Protein AF-A0A3G8ZQ19-F1 (afdb_monomer_lite)

Radius of gyration: 17.86 Å; chains: 1; bounding box: 38×19×55 Å

Organism: NCBI:txid1902245

Secondary structure (DSSP, 8-state):
--HHHHHHHHHHHHHHHHH----HHHHHHHHHHHHHHHHHHHHHHHHHHHHHHHHHHHHHHTT-

InterPro domains:
  IPR003761 Exonuclease VII, small subunit [MF_00337] (2-62)
  IPR003761 Exonuclease VII, small subunit [PF02609] (3-53)
  IPR003761 Exonuclease VII, small subunit [PIRSF006488] 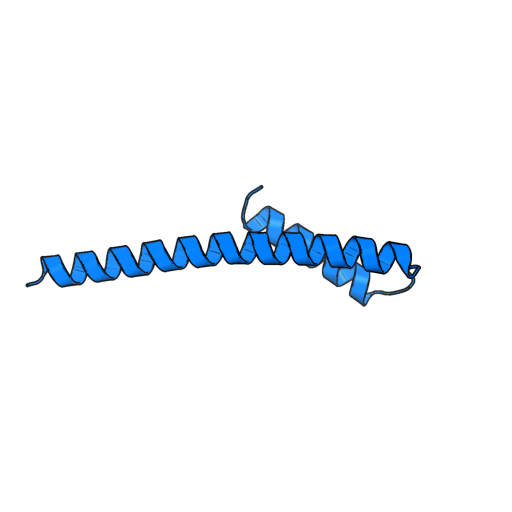(1-62)
  IPR003761 Exonuclease VII, small subunit [PTHR34137] (1-62)
  IPR003761 Exonuclease VII, small subunit [TIGR01280] (2-57)
  IPR037004 Exonuclease VII, small subunit superfamily [G3DSA:1.10.287.1040] (1-64)
  IPR037004 Exonuclease VII, small subunit superfamily [SSF116842] (1-59)

pLDDT: mean 96.95, std 5.21, range [65.0, 98.81]

Structure (mmCIF, N/CA/C/O backbone):
data_AF-A0A3G8ZQ19-F1
#
_entry.id   AF-A0A3G8ZQ19-F1
#
loop_
_atom_site.group_PDB
_atom_site.id
_atom_site.type_symbol
_atom_site.label_atom_id
_atom_site.label_alt_id
_atom_site.label_comp_id
_atom_site.label_asym_id
_atom_site.label_entity_id
_atom_site.label_seq_id
_atom_site.pdbx_PDB_ins_code
_atom_site.Cartn_x
_atom_site.Cartn_y
_atom_site.Cartn_z
_atom_site.occupancy
_atom_site.B_iso_or_equiv
_atom_site.auth_seq_id
_atom_site.auth_comp_id
_atom_site.auth_asym_id
_atom_site.auth_atom_id
_atom_site.pdbx_PDB_model_num
ATOM 1 N N . MET A 1 1 ? -0.828 13.121 1.261 1.00 82.75 1 MET A N 1
ATOM 2 C CA . MET A 1 1 ? -1.531 12.163 0.379 1.00 82.75 1 MET A CA 1
ATOM 3 C C . MET A 1 1 ? -2.623 11.483 1.195 1.00 82.75 1 MET A C 1
ATOM 5 O O . MET A 1 1 ? -2.378 11.251 2.373 1.00 82.75 1 MET A O 1
ATOM 9 N N . SER A 1 2 ? -3.812 11.245 0.630 1.00 97.12 2 SER A N 1
ATOM 10 C CA . SER A 1 2 ? -4.876 10.464 1.290 1.00 97.12 2 SER A CA 1
ATOM 11 C C . SER A 1 2 ? -4.650 8.958 1.115 1.00 97.12 2 SER A C 1
ATOM 13 O O . SER A 1 2 ? -3.827 8.557 0.292 1.00 97.12 2 SER A O 1
ATOM 15 N N . TYR A 1 3 ? -5.385 8.127 1.861 1.00 97.62 3 TYR A N 1
ATOM 16 C CA . TYR A 1 3 ? -5.351 6.673 1.678 1.00 97.62 3 TYR A CA 1
ATOM 17 C C . TYR A 1 3 ? -5.742 6.281 0.247 1.00 97.62 3 TYR A C 1
ATOM 19 O O . TYR A 1 3 ? -5.032 5.509 -0.388 1.00 97.62 3 TYR A O 1
ATOM 27 N N . GLU A 1 4 ? -6.821 6.857 -0.285 1.00 98.31 4 GLU A N 1
ATOM 28 C CA . GLU A 1 4 ? -7.321 6.562 -1.630 1.00 98.31 4 GLU A CA 1
ATOM 29 C C . GLU A 1 4 ? -6.289 6.941 -2.689 1.00 98.31 4 GLU A C 1
ATOM 31 O O . GLU A 1 4 ? -5.998 6.140 -3.566 1.00 98.31 4 GLU A O 1
ATOM 36 N N . ALA A 1 5 ? -5.654 8.108 -2.552 1.00 98.38 5 ALA A N 1
ATOM 37 C CA . ALA A 1 5 ? -4.603 8.526 -3.470 1.00 98.38 5 ALA A CA 1
ATOM 38 C C . ALA A 1 5 ? -3.383 7.587 -3.421 1.00 98.38 5 ALA A C 1
ATOM 40 O O . ALA A 1 5 ? -2.844 7.239 -4.467 1.00 98.38 5 ALA A O 1
ATOM 41 N N . ALA A 1 6 ? -2.964 7.146 -2.227 1.00 98.38 6 ALA A N 1
ATOM 42 C CA . ALA A 1 6 ? -1.861 6.193 -2.086 1.00 98.38 6 ALA A CA 1
ATOM 43 C C . ALA A 1 6 ? -2.207 4.819 -2.680 1.00 98.38 6 ALA A C 1
ATOM 45 O O . ALA A 1 6 ? -1.377 4.205 -3.349 1.00 98.38 6 ALA A O 1
ATOM 46 N N . ARG A 1 7 ? -3.438 4.348 -2.457 1.00 98.62 7 ARG A N 1
ATOM 47 C CA . ARG A 1 7 ? -3.950 3.082 -2.986 1.00 98.62 7 ARG A CA 1
ATOM 48 C C . ARG A 1 7 ? -4.052 3.109 -4.509 1.00 98.62 7 ARG A C 1
ATOM 50 O O . ARG A 1 7 ? -3.647 2.149 -5.155 1.00 98.62 7 ARG A O 1
ATOM 57 N N . ASP A 1 8 ? -4.594 4.183 -5.070 1.00 98.69 8 ASP A N 1
ATOM 58 C CA . ASP A 1 8 ? -4.799 4.308 -6.513 1.00 98.69 8 ASP A CA 1
ATOM 59 C C . ASP A 1 8 ? -3.451 4.415 -7.244 1.00 98.69 8 ASP A C 1
ATOM 61 O O . ASP A 1 8 ? -3.248 3.770 -8.273 1.00 98.69 8 ASP A O 1
ATOM 65 N N . GLU A 1 9 ? -2.481 5.137 -6.670 1.00 98.69 9 GLU A N 1
ATOM 66 C CA . GLU A 1 9 ? -1.116 5.155 -7.199 1.00 98.69 9 GLU A CA 1
ATOM 67 C C . GLU A 1 9 ? -0.448 3.775 -7.102 1.00 98.69 9 GLU A C 1
ATOM 69 O O . GLU A 1 9 ? 0.161 3.319 -8.070 1.00 98.69 9 GLU A O 1
ATOM 74 N N . LEU A 1 10 ? -0.601 3.071 -5.973 1.00 98.75 10 LEU A N 1
ATOM 75 C CA . LEU A 1 10 ? -0.063 1.719 -5.803 1.00 98.75 10 LEU A CA 1
ATOM 76 C C . LEU A 1 10 ? -0.632 0.756 -6.850 1.00 98.75 10 LEU A C 1
ATOM 78 O O . LEU A 1 10 ? 0.122 -0.005 -7.452 1.00 98.75 10 LEU A O 1
ATOM 82 N N . ALA A 1 11 ? -1.940 0.817 -7.103 1.00 98.69 11 ALA A N 1
ATOM 83 C CA . ALA A 1 11 ? -2.588 0.003 -8.125 1.00 98.69 11 ALA A CA 1
ATOM 84 C C . ALA A 1 11 ? -2.017 0.286 -9.525 1.00 98.69 11 ALA A C 1
ATOM 86 O O . ALA A 1 11 ? -1.757 -0.648 -10.280 1.00 98.69 11 ALA A O 1
ATOM 87 N N . SER A 1 12 ? -1.754 1.556 -9.851 1.00 98.62 12 SER A N 1
ATOM 88 C CA . SER A 1 12 ? -1.115 1.932 -11.117 1.00 98.62 12 SER A CA 1
ATOM 89 C C . SER A 1 12 ? 0.316 1.400 -11.234 1.00 98.62 12 SER A C 1
ATOM 91 O O . SER A 1 12 ? 0.712 0.933 -12.304 1.00 98.62 12 SER A O 1
ATOM 93 N N . VAL A 1 13 ? 1.101 1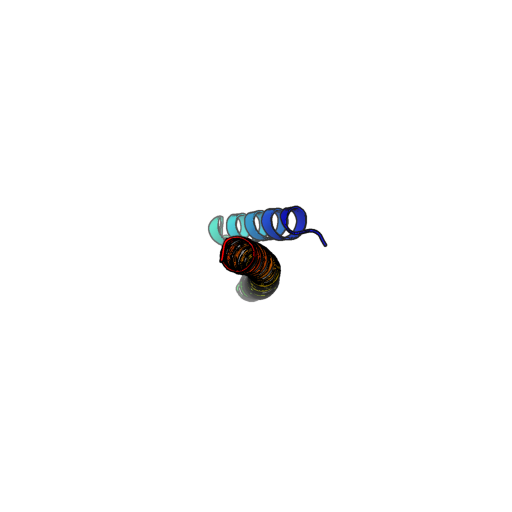.464 -10.153 1.00 98.62 13 VAL A N 1
ATOM 94 C CA . VAL A 1 13 ? 2.471 0.928 -10.114 1.00 98.62 13 VAL A CA 1
ATOM 95 C C . VAL A 1 13 ? 2.461 -0.582 -10.349 1.00 98.62 13 VAL A C 1
ATOM 97 O O . VAL A 1 13 ? 3.196 -1.067 -11.207 1.00 98.62 13 VAL A O 1
ATOM 100 N N . VAL A 1 14 ? 1.593 -1.314 -9.643 1.00 98.56 14 VAL A N 1
ATOM 101 C CA . VAL A 1 14 ? 1.448 -2.769 -9.799 1.00 98.56 14 VAL A CA 1
ATOM 102 C C . VAL A 1 14 ? 1.036 -3.125 -11.223 1.00 98.56 14 VAL A C 1
ATOM 104 O O . VAL A 1 14 ? 1.707 -3.935 -11.850 1.00 98.56 14 VAL A O 1
ATOM 107 N N . ALA A 1 15 ? 0.018 -2.460 -11.775 1.00 98.62 15 ALA A N 1
ATOM 108 C CA . ALA A 1 15 ? -0.429 -2.706 -13.145 1.00 98.62 15 ALA A CA 1
ATOM 109 C C . ALA A 1 15 ? 0.693 -2.494 -14.179 1.00 98.62 15 ALA A C 1
ATOM 111 O O . ALA A 1 15 ? 0.787 -3.228 -15.160 1.00 98.62 15 ALA A O 1
ATOM 112 N N . THR A 1 16 ? 1.571 -1.513 -13.949 1.00 98.31 16 THR A N 1
ATOM 113 C CA . THR A 1 16 ? 2.720 -1.245 -14.828 1.00 98.31 16 THR A CA 1
ATOM 114 C C . THR A 1 16 ? 3.782 -2.341 -14.712 1.00 98.31 16 THR A C 1
ATOM 116 O O . THR A 1 16 ? 4.290 -2.812 -15.727 1.00 98.31 16 THR A O 1
ATOM 119 N N . LEU A 1 17 ? 4.093 -2.787 -13.491 1.00 98.38 17 LEU A N 1
ATOM 120 C CA . LEU A 1 17 ? 5.018 -3.900 -13.255 1.00 98.38 17 LEU A CA 1
ATOM 121 C C . LEU A 1 17 ? 4.497 -5.214 -13.864 1.00 98.38 17 LEU A C 1
ATOM 123 O O . LEU A 1 17 ? 5.266 -5.949 -14.478 1.00 98.38 17 LEU A O 1
ATOM 127 N N . GLU A 1 18 ? 3.197 -5.491 -13.734 1.00 98.25 18 GLU A N 1
ATOM 128 C CA . GLU A 1 18 ? 2.545 -6.693 -14.274 1.00 98.25 18 GLU A CA 1
ATOM 129 C C . GLU A 1 18 ? 2.485 -6.707 -15.806 1.00 98.25 18 GLU A C 1
ATOM 131 O O . GLU A 1 18 ? 2.597 -7.773 -16.413 1.00 98.25 18 GLU A O 1
ATOM 136 N N . ALA A 1 19 ? 2.343 -5.539 -16.441 1.00 98.19 19 ALA A N 1
ATOM 137 C CA . ALA A 1 19 ? 2.395 -5.421 -17.897 1.00 98.19 19 ALA A CA 1
ATOM 138 C C . ALA A 1 19 ? 3.774 -5.806 -18.468 1.00 98.19 19 ALA A C 1
ATOM 140 O O . ALA A 1 19 ? 3.864 -6.271 -19.607 1.00 98.19 19 ALA A O 1
ATOM 141 N N . GLY A 1 20 ? 4.840 -5.645 -17.676 1.00 95.19 20 GLY A N 1
ATOM 142 C CA . GLY A 1 20 ? 6.212 -5.933 -18.081 1.00 95.19 20 GLY A CA 1
ATOM 143 C C . GLY A 1 20 ? 6.731 -4.978 -19.163 1.00 95.19 20 GLY A C 1
ATOM 144 O O . GLY A 1 20 ? 6.226 -3.875 -19.350 1.00 95.19 20 GLY A O 1
ATOM 145 N N . GLY A 1 21 ? 7.786 -5.388 -19.875 1.00 96.62 21 GLY A N 1
ATOM 146 C CA . GLY A 1 21 ? 8.398 -4.584 -20.947 1.00 96.62 21 GLY A CA 1
ATOM 147 C C . GLY A 1 21 ? 9.332 -3.463 -20.475 1.00 96.62 21 GLY A C 1
ATOM 148 O O . GLY A 1 21 ? 9.845 -2.715 -21.303 1.00 96.62 21 GLY A O 1
ATOM 149 N N . LEU A 1 22 ? 9.576 -3.370 -19.168 1.00 96.94 22 LEU A N 1
ATOM 150 C CA . LEU A 1 22 ? 10.486 -2.412 -18.548 1.00 96.94 22 LEU A CA 1
ATOM 151 C C . LEU A 1 22 ? 11.917 -2.948 -18.466 1.00 96.94 22 LEU A C 1
ATOM 153 O O . LEU A 1 22 ? 12.142 -4.158 -18.356 1.00 96.94 22 LEU A O 1
ATOM 157 N N . GLY A 1 23 ? 12.886 -2.034 -18.441 1.00 98.12 23 GLY A N 1
ATOM 158 C CA . GLY A 1 23 ? 14.249 -2.367 -18.034 1.00 98.12 23 GLY A CA 1
ATOM 159 C C . GLY A 1 23 ? 14.332 -2.749 -16.551 1.00 98.12 23 GLY A C 1
ATOM 160 O O . GLY A 1 23 ? 13.421 -2.480 -15.763 1.00 98.12 23 GLY A O 1
ATOM 161 N N . LEU A 1 24 ? 15.454 -3.353 -16.145 1.00 98.06 24 LEU A N 1
ATOM 162 C CA . LEU A 1 24 ? 15.696 -3.719 -14.744 1.00 98.06 24 LEU A CA 1
ATOM 163 C C . LEU A 1 24 ? 15.638 -2.493 -13.818 1.00 98.06 24 LEU A C 1
ATOM 165 O O . LEU A 1 24 ? 14.924 -2.521 -12.821 1.00 98.06 24 LEU A O 1
ATOM 169 N N . ASP A 1 25 ? 16.340 -1.415 -14.171 1.00 98.31 25 ASP A N 1
ATOM 170 C CA . ASP A 1 25 ? 16.422 -0.207 -13.339 1.00 98.31 25 ASP A CA 1
ATOM 171 C C . ASP A 1 25 ? 15.055 0.483 -13.176 1.00 98.31 25 ASP A C 1
ATOM 173 O O . ASP A 1 25 ? 14.693 0.933 -12.085 1.00 98.31 25 ASP A O 1
ATOM 177 N N . GLU A 1 26 ? 14.251 0.513 -14.242 1.00 98.12 26 GLU A N 1
ATOM 178 C CA . GLU A 1 26 ? 12.879 1.038 -14.208 1.00 98.12 26 GLU A CA 1
ATOM 179 C C . GLU A 1 26 ? 11.966 0.163 -13.342 1.00 98.12 26 GLU A C 1
ATOM 181 O O . GLU A 1 26 ? 11.199 0.677 -12.525 1.00 98.12 26 GLU A O 1
ATOM 186 N N . SER A 1 27 ? 12.091 -1.162 -13.471 1.00 98.19 27 SER A N 1
ATOM 187 C CA . SER A 1 27 ? 11.345 -2.126 -12.657 1.00 98.19 27 SER A CA 1
ATOM 188 C C . SER A 1 27 ? 11.681 -1.985 -11.170 1.00 98.19 27 SER A C 1
ATOM 190 O O . SER A 1 27 ? 10.780 -2.007 -10.332 1.00 98.19 27 SER A O 1
ATOM 192 N N . LEU A 1 28 ? 12.959 -1.787 -10.831 1.00 98.62 28 LEU A N 1
ATOM 193 C CA . LEU A 1 28 ? 13.405 -1.563 -9.452 1.00 98.62 28 LEU A CA 1
ATOM 194 C C . LEU A 1 28 ? 12.864 -0.246 -8.891 1.00 98.62 28 LEU A C 1
ATOM 196 O O . LEU A 1 28 ? 12.334 -0.228 -7.783 1.00 98.62 28 LEU A O 1
ATOM 200 N N . THR A 1 29 ? 12.909 0.830 -9.676 1.00 98.50 29 THR A N 1
ATOM 201 C CA . THR A 1 29 ? 12.372 2.139 -9.268 1.00 98.50 29 THR A CA 1
ATOM 202 C C . THR A 1 29 ? 10.872 2.060 -8.960 1.00 98.50 29 THR A C 1
ATOM 204 O O . THR A 1 29 ? 10.403 2.576 -7.942 1.00 98.50 29 THR A O 1
ATOM 207 N N . LEU A 1 30 ? 10.099 1.386 -9.819 1.00 98.56 30 LEU A N 1
ATOM 208 C CA . LEU A 1 30 ? 8.668 1.178 -9.595 1.00 98.56 30 LEU A CA 1
ATOM 209 C C . LEU A 1 30 ? 8.400 0.276 -8.392 1.00 98.56 30 LEU A C 1
ATOM 211 O O . LEU A 1 30 ? 7.491 0.564 -7.615 1.00 98.56 30 LEU A O 1
ATOM 215 N N . TRP A 1 31 ? 9.199 -0.771 -8.194 1.00 98.44 31 TRP A N 1
ATOM 216 C CA . TRP A 1 31 ? 9.082 -1.629 -7.018 1.00 98.44 31 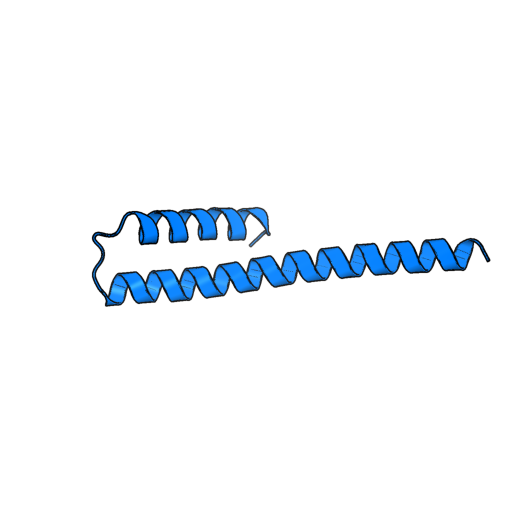TRP A CA 1
ATOM 217 C C . TRP A 1 31 ? 9.309 -0.847 -5.718 1.00 98.44 31 TRP A C 1
ATOM 219 O O . TRP A 1 31 ? 8.470 -0.904 -4.820 1.00 98.44 31 TRP A O 1
ATOM 229 N N . GLU A 1 32 ? 10.370 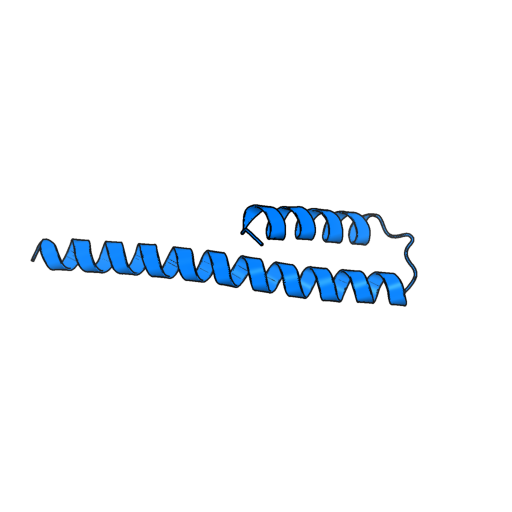-0.041 -5.632 1.00 98.75 32 GLU A N 1
ATOM 230 C CA . GLU A 1 32 ? 10.653 0.793 -4.455 1.00 98.75 32 GLU A CA 1
ATOM 231 C C . GLU A 1 32 ? 9.520 1.788 -4.172 1.00 98.75 32 GLU A C 1
ATOM 233 O O . GLU A 1 32 ? 9.135 2.009 -3.014 1.00 98.75 32 GLU A O 1
ATOM 238 N N . ARG A 1 33 ? 8.940 2.367 -5.233 1.00 98.50 33 ARG A N 1
ATOM 239 C CA . ARG A 1 33 ? 7.771 3.242 -5.115 1.00 98.50 33 ARG A CA 1
ATOM 240 C C . ARG A 1 33 ? 6.549 2.482 -4.603 1.00 98.50 33 ARG A C 1
ATOM 242 O O . ARG A 1 33 ? 5.887 2.967 -3.683 1.00 98.50 33 ARG A O 1
ATOM 249 N N . GLY A 1 34 ? 6.271 1.306 -5.159 1.00 98.69 34 GLY A N 1
ATOM 250 C CA . GLY A 1 34 ? 5.183 0.430 -4.726 1.00 98.69 34 GLY A CA 1
ATOM 251 C C . GLY A 1 34 ? 5.313 0.052 -3.252 1.00 98.69 34 GLY A C 1
ATOM 252 O O . GLY A 1 34 ? 4.370 0.212 -2.482 1.00 98.69 34 GLY A O 1
ATOM 253 N N . GLU A 1 35 ? 6.514 -0.320 -2.820 1.00 98.81 35 GLU A N 1
ATOM 254 C CA . GLU A 1 35 ? 6.842 -0.621 -1.426 1.00 98.81 35 GLU A CA 1
ATOM 255 C C . GLU A 1 35 ? 6.579 0.564 -0.483 1.00 98.81 35 GLU A C 1
ATOM 257 O O . GLU A 1 35 ? 6.000 0.413 0.598 1.00 98.81 35 GLU A O 1
ATOM 262 N N . ALA A 1 36 ? 6.967 1.777 -0.885 1.00 98.75 36 ALA A N 1
ATOM 263 C CA . ALA A 1 36 ? 6.702 2.982 -0.102 1.00 98.75 36 ALA A CA 1
ATOM 264 C C . ALA A 1 36 ? 5.197 3.295 0.009 1.00 98.75 36 ALA A C 1
ATOM 266 O O . ALA A 1 36 ? 4.715 3.687 1.081 1.00 98.75 36 ALA A O 1
ATOM 267 N N . LEU A 1 37 ? 4.441 3.101 -1.073 1.00 98.81 37 LEU A N 1
ATOM 268 C CA . LEU A 1 37 ? 2.990 3.292 -1.095 1.00 98.81 37 LEU A CA 1
ATOM 269 C C . LEU A 1 37 ? 2.264 2.230 -0.260 1.00 98.81 37 LEU A C 1
ATOM 271 O O . LEU A 1 37 ? 1.365 2.573 0.510 1.00 98.81 37 LEU A O 1
ATOM 275 N N . ALA A 1 38 ? 2.691 0.968 -0.336 1.00 98.56 38 ALA A N 1
ATOM 276 C CA . ALA A 1 38 ? 2.145 -0.125 0.462 1.00 98.56 38 ALA A CA 1
ATOM 277 C C . ALA A 1 38 ? 2.330 0.132 1.965 1.00 98.56 38 ALA A C 1
ATOM 279 O O . ALA A 1 38 ? 1.365 0.051 2.727 1.00 98.56 38 ALA A O 1
ATOM 280 N N . ARG A 1 39 ? 3.532 0.556 2.389 1.00 98.62 39 ARG A N 1
ATOM 281 C CA . ARG A 1 39 ? 3.787 0.975 3.780 1.00 98.62 39 ARG A CA 1
ATOM 282 C C . ARG A 1 39 ? 2.899 2.139 4.208 1.00 98.62 39 ARG A C 1
ATOM 284 O O . ARG A 1 39 ? 2.375 2.142 5.316 1.00 98.62 39 ARG A O 1
ATOM 291 N N . THR A 1 40 ? 2.701 3.115 3.325 1.00 98.38 40 THR A N 1
ATOM 292 C CA . THR A 1 40 ? 1.814 4.253 3.595 1.00 98.38 40 THR A CA 1
ATOM 293 C C . THR A 1 40 ? 0.371 3.789 3.814 1.00 98.38 40 THR A C 1
ATOM 295 O O . THR A 1 40 ? -0.259 4.184 4.794 1.00 98.38 40 THR A O 1
ATOM 298 N N . CYS A 1 41 ? -0.139 2.906 2.950 1.00 98.56 41 CYS A N 1
ATOM 299 C CA . CYS A 1 41 ? -1.474 2.322 3.087 1.00 98.56 41 CYS A CA 1
ATOM 300 C C . CYS A 1 41 ? -1.622 1.535 4.396 1.00 98.56 41 CYS A C 1
ATOM 302 O O . CYS A 1 41 ? -2.628 1.696 5.085 1.00 98.56 41 CYS A O 1
ATOM 304 N N . ALA A 1 42 ? -0.616 0.734 4.762 1.00 98.44 42 ALA A N 1
ATOM 305 C CA . ALA A 1 42 ? -0.610 -0.023 6.011 1.00 98.44 42 ALA A CA 1
ATOM 306 C C . ALA A 1 42 ? -0.732 0.900 7.234 1.00 98.44 42 ALA A C 1
ATOM 308 O O . ALA A 1 42 ? -1.616 0.690 8.060 1.00 98.44 42 ALA A O 1
ATOM 309 N N . THR A 1 43 ? 0.040 1.991 7.291 1.00 98.44 43 THR A N 1
ATOM 310 C CA . THR A 1 43 ? -0.043 2.979 8.381 1.00 98.44 43 THR A CA 1
ATOM 311 C C . THR A 1 43 ? -1.446 3.574 8.534 1.00 98.44 43 THR A C 1
ATOM 313 O O . THR A 1 43 ? -1.933 3.738 9.654 1.00 98.44 43 THR A O 1
ATOM 316 N N . PHE A 1 44 ? -2.128 3.887 7.425 1.00 98.19 44 PHE A N 1
ATOM 317 C CA . PHE A 1 44 ? -3.510 4.377 7.478 1.00 98.19 44 PHE A CA 1
ATOM 318 C C . PHE A 1 44 ? -4.471 3.329 8.052 1.00 98.19 44 PHE A C 1
ATOM 320 O O . PHE A 1 44 ? -5.300 3.659 8.905 1.00 98.19 44 PHE A O 1
ATOM 327 N N . LEU A 1 45 ? -4.359 2.078 7.600 1.00 98.44 45 LEU A N 1
ATOM 328 C CA . LEU A 1 45 ? -5.218 0.982 8.048 1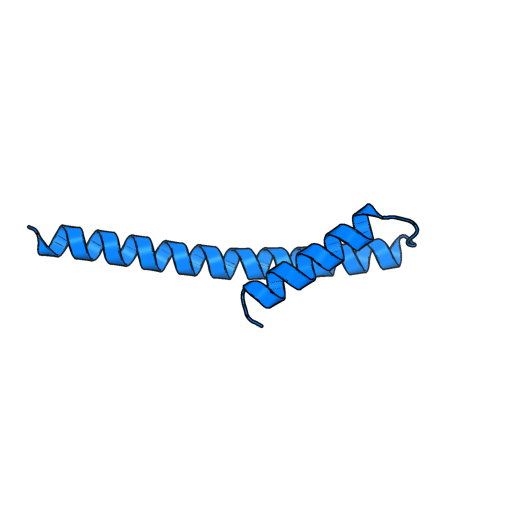.00 98.44 45 LEU A CA 1
ATOM 329 C C . LEU A 1 45 ? -4.975 0.626 9.519 1.00 98.44 45 LEU A C 1
ATOM 331 O O . LEU A 1 45 ? -5.937 0.431 10.262 1.00 98.44 45 LEU A O 1
ATOM 335 N N . ASP A 1 46 ? -3.720 0.616 9.963 1.00 98.50 46 ASP A N 1
ATOM 336 C CA . ASP A 1 46 ? -3.365 0.378 11.362 1.00 98.50 46 ASP A CA 1
ATOM 337 C C . ASP A 1 46 ? -3.927 1.470 12.276 1.00 98.50 46 ASP A C 1
ATOM 339 O O . ASP A 1 46 ? -4.553 1.169 13.295 1.00 98.50 46 ASP A O 1
ATOM 343 N N . GLY A 1 47 ? -3.800 2.741 11.880 1.00 97.69 47 GLY A N 1
ATOM 344 C CA . GLY A 1 47 ? -4.400 3.855 12.615 1.00 97.69 47 GLY A CA 1
ATOM 345 C C . GLY A 1 47 ? -5.929 3.771 12.670 1.00 97.69 47 GLY A C 1
ATOM 346 O O . GLY A 1 47 ? -6.536 4.038 13.711 1.00 97.69 47 GLY A O 1
ATOM 347 N N . ALA A 1 48 ? -6.575 3.362 11.573 1.00 98.19 48 ALA A N 1
ATOM 348 C CA . ALA A 1 48 ? -8.018 3.135 11.550 1.00 98.19 48 ALA A CA 1
ATOM 349 C C . ALA A 1 48 ? -8.428 2.000 12.500 1.00 98.19 48 ALA A C 1
ATOM 351 O O . ALA A 1 48 ? -9.367 2.176 13.280 1.00 98.19 48 ALA A O 1
ATOM 352 N N . ARG A 1 49 ? -7.694 0.880 12.494 1.00 98.38 49 ARG A N 1
ATOM 353 C CA . ARG A 1 49 ? -7.931 -0.252 13.398 1.00 98.38 49 ARG A CA 1
ATOM 354 C C . ARG A 1 49 ? -7.799 0.158 14.862 1.00 98.38 49 ARG A C 1
ATOM 356 O O . ARG A 1 49 ? -8.724 -0.066 15.633 1.00 98.38 49 ARG A O 1
ATOM 363 N N . GLN A 1 50 ? -6.725 0.858 15.225 1.00 98.56 50 GLN A N 1
ATOM 364 C CA . GLN A 1 50 ? -6.508 1.319 16.599 1.00 98.56 50 GLN A CA 1
ATOM 365 C C . GLN A 1 50 ? -7.651 2.213 17.110 1.00 98.56 50 GLN A C 1
ATOM 367 O O . GLN A 1 50 ? -8.055 2.118 18.272 1.00 98.56 50 GLN A O 1
ATOM 372 N N . ARG A 1 51 ? -8.198 3.084 16.251 1.00 98.06 51 ARG A N 1
ATOM 373 C CA . ARG A 1 51 ? -9.343 3.938 16.606 1.00 98.06 51 ARG A CA 1
ATOM 374 C C . ARG A 1 51 ? -10.605 3.123 16.876 1.00 98.06 51 ARG A C 1
ATOM 376 O O . ARG A 1 51 ? -11.319 3.429 17.828 1.00 98.06 51 ARG A O 1
ATOM 383 N N . VAL A 1 52 ? -10.865 2.102 16.060 1.00 98.44 52 VAL A N 1
ATOM 384 C CA . VAL A 1 52 ? -11.999 1.187 16.254 1.00 98.44 52 VAL A CA 1
ATOM 385 C C . VAL A 1 52 ? -11.837 0.413 17.561 1.00 98.44 52 VAL A C 1
ATOM 387 O O . VAL A 1 52 ? -12.750 0.428 18.384 1.00 98.44 52 VAL A O 1
ATOM 390 N N . ASP A 1 53 ? -10.664 -0.169 17.804 1.00 98.38 53 ASP A N 1
ATOM 391 C CA . ASP A 1 53 ? -10.380 -0.935 19.024 1.00 98.38 53 ASP A CA 1
ATOM 392 C C . ASP A 1 53 ? -10.530 -0.073 20.289 1.00 98.38 53 ASP A C 1
ATOM 394 O O . ASP A 1 53 ? -11.106 -0.502 21.294 1.00 98.38 53 ASP A O 1
ATOM 398 N N . THR A 1 54 ? -10.075 1.183 20.226 1.00 98.31 54 THR A N 1
ATOM 399 C CA . THR A 1 54 ? -10.240 2.156 21.317 1.00 98.31 54 THR A CA 1
ATOM 400 C C . THR A 1 54 ? -11.716 2.443 21.586 1.00 98.31 54 THR A C 1
ATOM 402 O O . THR A 1 54 ? -12.148 2.392 22.738 1.00 98.31 54 THR A O 1
ATOM 405 N N . ALA A 1 55 ? -12.507 2.703 20.540 1.00 98.19 55 ALA A N 1
ATOM 406 C CA . ALA A 1 55 ? -13.935 2.982 20.676 1.00 98.19 55 ALA A CA 1
ATOM 407 C C . ALA A 1 55 ? -14.705 1.783 21.257 1.00 98.19 55 ALA A C 1
ATOM 409 O O . ALA A 1 55 ? -15.556 1.961 22.129 1.00 98.19 55 ALA A O 1
ATOM 410 N N . LEU A 1 56 ? -14.373 0.560 20.829 1.00 97.81 56 LEU A N 1
ATOM 411 C CA . LEU A 1 56 ? -14.961 -0.671 21.367 1.00 97.81 56 LEU A CA 1
ATOM 412 C C . LEU A 1 56 ? -14.622 -0.865 22.852 1.00 97.81 56 LEU A C 1
ATOM 414 O O . LEU A 1 56 ? -15.504 -1.187 23.648 1.00 97.81 56 LEU A O 1
ATOM 418 N N . THR A 1 57 ? -13.371 -0.608 23.242 1.00 97.94 57 THR A N 1
ATOM 419 C CA . THR A 1 57 ? -12.929 -0.704 24.644 1.00 97.94 57 THR A CA 1
ATOM 420 C C . THR A 1 57 ? -13.663 0.302 25.534 1.00 97.94 57 THR A C 1
ATOM 422 O O . THR A 1 57 ? -14.168 -0.061 26.596 1.00 97.94 57 THR A O 1
ATOM 425 N N . GLN A 1 58 ? -13.784 1.556 25.090 1.00 97.38 58 GLN A N 1
ATOM 426 C CA . GLN A 1 58 ? -14.506 2.606 25.820 1.00 97.38 58 GLN A CA 1
ATOM 427 C C . GLN A 1 58 ? -16.001 2.293 25.964 1.00 97.38 58 GLN A C 1
ATOM 429 O O . GLN A 1 58 ? -16.589 2.512 27.027 1.00 97.38 58 GLN A O 1
ATOM 434 N N . ALA A 1 59 ? -16.617 1.748 24.912 1.00 96.94 59 ALA A N 1
ATOM 435 C CA . ALA A 1 59 ? -18.014 1.332 24.940 1.00 96.94 59 ALA A CA 1
ATOM 436 C C . ALA A 1 59 ? -18.253 0.192 25.941 1.00 96.94 59 ALA A C 1
ATOM 438 O O . ALA A 1 59 ? -19.267 0.208 26.636 1.00 96.94 59 ALA A O 1
ATOM 439 N N . ALA A 1 60 ? -17.327 -0.767 26.050 1.00 96.38 60 ALA A N 1
ATOM 440 C CA . ALA A 1 60 ? -17.413 -1.856 27.025 1.00 96.38 60 ALA A CA 1
ATOM 441 C C . ALA A 1 60 ? -17.263 -1.356 28.475 1.00 96.38 60 ALA A C 1
ATOM 443 O O . ALA A 1 60 ? -18.012 -1.777 29.352 1.00 96.38 60 ALA A O 1
ATOM 444 N N . GLN A 1 61 ? -16.343 -0.416 28.718 1.00 94.62 61 GLN A N 1
ATOM 445 C CA . GLN A 1 61 ? -16.113 0.174 30.045 1.00 94.62 61 GLN A CA 1
ATOM 446 C C . GLN A 1 61 ? 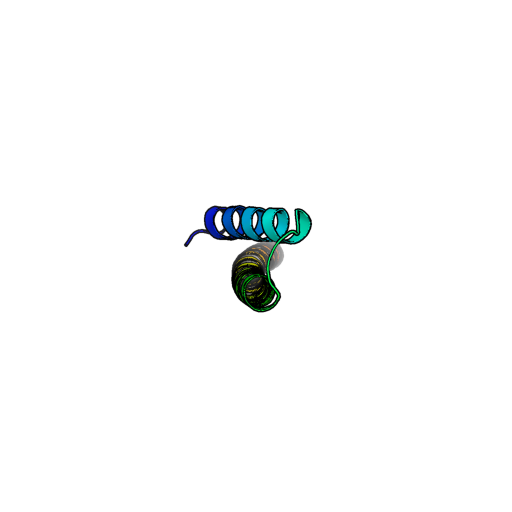-17.293 1.015 30.541 1.00 94.62 61 GLN A C 1
ATOM 448 O O . GLN A 1 61 ? -17.565 1.034 31.732 1.00 94.62 61 GLN A O 1
ATOM 453 N N . SER A 1 62 ? -18.005 1.691 29.636 1.00 90.38 62 SER A N 1
ATOM 454 C CA . SER A 1 62 ? -19.152 2.545 29.986 1.00 90.38 62 SER A CA 1
ATOM 455 C C . SER A 1 62 ? -20.422 1.753 30.343 1.00 90.38 62 SER A C 1
ATOM 457 O O . SER A 1 62 ? -21.401 2.341 30.791 1.00 90.38 62 SER A O 1
ATOM 459 N N . GLN A 1 63 ? -20.430 0.439 30.095 1.00 78.19 63 GLN A N 1
ATOM 460 C CA . GLN A 1 63 ? -21.555 -0.470 30.359 1.00 78.19 63 GLN A CA 1
ATOM 461 C C . GLN A 1 63 ? -21.383 -1.290 31.650 1.00 78.19 63 GLN A C 1
ATOM 463 O O . GLN A 1 63 ? -22.255 -2.099 31.967 1.00 78.19 63 GLN A O 1
ATOM 468 N N . SER A 1 64 ? -20.265 -1.112 32.361 1.00 65.00 64 SER A N 1
ATOM 469 C CA . SER A 1 64 ? -19.949 -1.766 33.642 1.00 65.00 64 SER A CA 1
ATOM 470 C C . SER A 1 64 ? -20.089 -0.783 34.798 1.00 65.00 64 SER A C 1
ATOM 472 O O . SER A 1 64 ? -20.493 -1.235 35.890 1.00 65.00 64 SER A O 1
#

Foldseek 3Di:
DDLVVLVVLLVVLVVVLVVDPDDPVVNVVSVVSNVVSVVVNVVVVVVVVVVVVVVVVVVVVVVD

Sequence (64 aa):
MSYEAARDELASVVATLEAGGLGLDESLTLWERGEALARTCATFLDGARQRVDTALTQAAQSQS